Protein AF-A0A9J6FZ70-F1 (afdb_monomer)

Solvent-accessible surface area (backbone atoms only — not comparable to full-atom values): 9092 Å² total; per-residue (Å²): 113,66,70,59,33,51,56,49,35,75,72,68,25,62,51,62,42,41,49,52,18,39,52,48,30,25,49,22,32,41,50,34,14,49,45,47,42,46,38,72,74,56,40,67,68,39,48,78,77,46,55,61,51,46,55,53,26,51,52,50,25,54,54,32,30,62,56,11,67,63,56,48,60,61,52,48,56,63,71,75,42,58,81,92,52,31,70,62,54,52,47,53,54,49,51,50,53,54,46,50,53,48,50,51,66,66,46,46,64,59,42,32,70,72,66,31,60,24,54,45,32,39,52,53,18,49,53,42,49,50,51,42,52,48,43,69,74,70,52,74,75,71,65,93,60,57,73,69,59,56,43,43,77,73,66,54,78,84,74,78,80,80,76,78,82,131

Secondary structure (DSSP, 8-state):
-HHHHHHHHHHH-HHHHHHHHHHHHHHHHHHHHHHHHHHHHHTHHHHHHHTHHHHHHHHHHHHHHHTTTTTHHHHHHHHHS-TTTHHHHHHHHHHHHHHHHHHHHHHHHHHHHHH-HHHHHHHHHHHHHHHHHHHHHH----TT--HHHHHHHTT-------PPP-

pLDDT: mean 77.8, std 14.72, range [42.84, 93.38]

Organism: Haemaphysalis longicornis (NCBI:txid44386)

Foldseek 3Di:
DVVVLVVCCLVPAQLVLQLQLLVQLLVLLLQLLVLQVCCVVVPPVCCVPPVCRNVVSVVSNVVSCSSHVVCSVVVCLVQLDDPVCSVVVVVVVVCVVVVVVVVCVVCVVVCCVPPNPSVSSNVVSVVSVVVSVCSVPPPDGPPPDDPVVSVVVVPDDDDPDDPDDD

Radius of gyration: 20.71 Å; Cα contacts (8 Å, |Δi|>4): 119; chains: 1; bounding box: 58×32×64 Å

Mean predicted aligned error: 10.38 Å

Structure (mmCIF, N/CA/C/O backbone):
data_AF-A0A9J6FZ70-F1
#
_entry.id   AF-A0A9J6FZ70-F1
#
loop_
_atom_site.group_PDB
_atom_site.id
_atom_site.type_symbol
_atom_site.label_atom_id
_atom_site.label_alt_id
_atom_site.label_comp_id
_atom_site.label_asym_id
_atom_site.label_entity_id
_atom_site.label_seq_id
_atom_site.pdbx_PDB_ins_code
_atom_site.Cartn_x
_atom_site.Cartn_y
_atom_site.Cartn_z
_atom_site.occupancy
_atom_site.B_iso_or_equiv
_atom_site.auth_seq_id
_atom_site.auth_comp_id
_atom_site.auth_asym_id
_atom_site.auth_atom_id
_atom_site.pdbx_PDB_model_num
ATOM 1 N N . MET A 1 1 ? 10.108 6.467 16.104 1.00 56.41 1 MET A N 1
ATOM 2 C CA . MET A 1 1 ? 9.090 6.704 15.054 1.00 56.41 1 MET A CA 1
ATOM 3 C C . MET A 1 1 ? 7.666 6.618 15.601 1.00 56.41 1 MET A C 1
ATOM 5 O O . MET A 1 1 ? 6.956 7.596 15.446 1.00 56.41 1 MET A O 1
ATOM 9 N N . VAL A 1 2 ? 7.280 5.558 16.330 1.00 56.06 2 VAL A N 1
ATOM 10 C CA . VAL A 1 2 ? 5.906 5.369 16.867 1.00 56.06 2 VAL A CA 1
ATOM 11 C C . VAL A 1 2 ? 5.389 6.531 17.738 1.00 56.06 2 VAL A C 1
ATOM 13 O O . VAL A 1 2 ? 4.226 6.901 17.625 1.00 56.06 2 VAL A O 1
ATOM 16 N N . GLY A 1 3 ? 6.241 7.160 18.558 1.00 57.22 3 GLY A N 1
ATOM 17 C CA . GLY A 1 3 ? 5.834 8.309 19.385 1.00 57.22 3 GLY A CA 1
ATOM 18 C C . GLY A 1 3 ? 5.448 9.557 18.579 1.00 57.22 3 GLY A C 1
ATOM 19 O O . GLY A 1 3 ? 4.517 10.261 18.953 1.00 57.22 3 GLY A O 1
ATOM 20 N N . LEU A 1 4 ? 6.100 9.795 17.434 1.00 62.03 4 LEU A N 1
ATOM 21 C CA . LEU A 1 4 ? 5.731 10.889 16.530 1.00 62.03 4 LEU A CA 1
ATOM 22 C C . LEU A 1 4 ? 4.371 10.595 15.887 1.00 62.03 4 LEU A C 1
ATOM 24 O O . LEU A 1 4 ? 3.509 11.465 15.812 1.00 62.03 4 LEU A O 1
ATOM 28 N N . THR A 1 5 ? 4.168 9.336 15.491 1.00 58.62 5 THR A N 1
ATOM 29 C CA . THR A 1 5 ? 2.918 8.841 14.923 1.00 58.62 5 THR A CA 1
ATOM 30 C C . THR A 1 5 ? 1.744 9.006 15.877 1.00 58.62 5 THR A C 1
ATOM 32 O O . THR A 1 5 ? 0.687 9.457 15.455 1.00 58.62 5 THR A O 1
ATOM 35 N N . ALA A 1 6 ? 1.935 8.695 17.161 1.00 57.03 6 ALA A N 1
ATOM 36 C CA . ALA A 1 6 ? 0.916 8.877 18.190 1.00 57.03 6 ALA A CA 1
ATOM 37 C C . ALA A 1 6 ? 0.526 10.357 18.344 1.00 57.03 6 ALA A C 1
ATOM 39 O O . ALA A 1 6 ? -0.650 10.690 18.260 1.00 57.03 6 ALA A O 1
ATOM 40 N N . VAL A 1 7 ? 1.510 11.261 18.434 1.00 63.94 7 VAL A N 1
ATOM 41 C CA . VAL A 1 7 ? 1.261 12.710 18.559 1.00 63.94 7 VAL A CA 1
ATOM 42 C C . VAL A 1 7 ? 0.549 13.282 17.325 1.00 63.94 7 VAL A C 1
ATOM 44 O O . VAL A 1 7 ? -0.376 14.085 17.456 1.00 63.94 7 VAL A O 1
ATOM 47 N N . LEU A 1 8 ? 0.949 12.866 16.119 1.00 61.41 8 LEU A N 1
ATOM 48 C CA . LEU A 1 8 ? 0.282 13.254 14.871 1.00 61.41 8 LEU A CA 1
ATOM 49 C C . LEU A 1 8 ? -1.133 12.667 14.773 1.00 61.41 8 LEU A C 1
ATOM 51 O O . LEU A 1 8 ? -2.042 13.369 14.335 1.00 61.41 8 LEU A O 1
ATOM 55 N N . CYS A 1 9 ? -1.340 11.426 15.216 1.00 58.75 9 CYS A N 1
ATOM 56 C CA . CYS A 1 9 ? -2.652 10.776 15.255 1.00 58.75 9 CYS A CA 1
ATOM 57 C C . CYS A 1 9 ? -3.610 11.508 16.206 1.00 58.75 9 CYS A C 1
ATOM 59 O O . CYS A 1 9 ? -4.740 11.821 15.820 1.00 58.75 9 CYS A O 1
ATOM 61 N N . ASP A 1 10 ? -3.135 11.892 17.392 1.00 60.28 10 ASP A N 1
ATOM 62 C CA . ASP A 1 10 ? -3.915 12.653 18.371 1.00 60.28 10 ASP A CA 1
ATOM 63 C C . ASP A 1 10 ? -4.274 14.054 17.839 1.00 60.28 10 ASP A C 1
ATOM 65 O O . ASP A 1 10 ? -5.397 14.542 18.009 1.00 60.28 10 ASP A O 1
ATOM 69 N N . ARG A 1 11 ? -3.361 14.697 17.097 1.00 65.00 11 ARG A N 1
ATOM 70 C CA . ARG A 1 11 ? -3.558 16.045 16.531 1.00 65.00 11 ARG A CA 1
ATOM 71 C C . ARG A 1 11 ? -4.435 16.067 15.276 1.00 65.00 11 ARG A C 1
ATOM 73 O O . ARG A 1 11 ? -5.325 16.909 15.202 1.00 65.00 11 ARG A O 1
ATOM 80 N N . LEU A 1 12 ? -4.266 15.137 14.334 1.00 63.00 12 LEU A N 1
ATOM 81 C CA . LEU A 1 12 ? -4.945 15.147 13.024 1.00 63.00 12 LEU A CA 1
ATOM 82 C C . LEU A 1 12 ? -6.179 14.243 12.952 1.00 63.00 12 LEU A C 1
ATOM 84 O O . LEU A 1 12 ? -7.105 14.552 12.216 1.00 63.00 12 LEU A O 1
ATOM 88 N N . GLY A 1 13 ? -6.255 13.188 13.765 1.00 66.62 13 GLY A N 1
ATOM 89 C CA . GLY A 1 13 ? -7.296 12.166 13.648 1.00 66.62 13 GLY A CA 1
ATOM 90 C C . GLY A 1 13 ? -6.856 10.949 12.844 1.00 66.62 13 GLY A C 1
ATOM 91 O O . GLY A 1 13 ? -5.918 10.992 12.052 1.00 66.62 13 GLY A O 1
ATOM 92 N N . ARG A 1 14 ? -7.556 9.835 13.068 1.00 72.56 14 ARG A N 1
ATOM 93 C CA . ARG A 1 14 ? -7.152 8.502 12.599 1.00 72.56 14 ARG A CA 1
ATOM 94 C C . ARG A 1 14 ? -7.407 8.308 11.099 1.00 72.56 14 ARG A C 1
ATOM 96 O O . ARG A 1 14 ? -6.526 7.835 10.389 1.00 72.56 14 ARG A O 1
ATOM 103 N N . LYS A 1 15 ? -8.567 8.744 10.590 1.00 73.81 15 LYS A N 1
ATOM 104 C CA . LYS A 1 15 ? -8.932 8.662 9.162 1.00 73.81 15 LYS A CA 1
ATOM 105 C C . LYS A 1 15 ? -8.021 9.501 8.244 1.00 73.81 15 LYS A C 1
ATOM 107 O O . LYS A 1 15 ? -7.444 8.918 7.328 1.00 73.81 15 LYS A O 1
ATOM 112 N N . PRO A 1 16 ? -7.819 10.817 8.459 1.00 76.19 16 PRO A N 1
ATOM 113 C CA . PRO A 1 16 ? -6.973 11.626 7.577 1.00 76.19 16 PRO A CA 1
ATOM 114 C C . PRO A 1 16 ? -5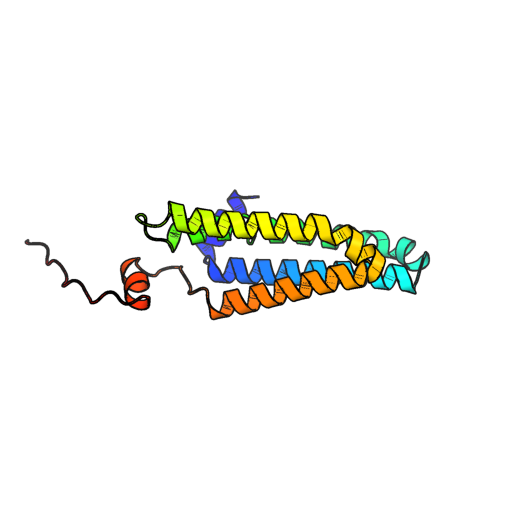.509 11.173 7.584 1.00 76.19 16 PRO A C 1
ATOM 116 O O . PRO A 1 16 ? -4.854 11.220 6.546 1.00 76.19 16 PRO A O 1
ATOM 119 N N . LEU A 1 17 ? -5.006 10.656 8.711 1.00 79.31 17 LEU A N 1
ATOM 120 C CA . LEU A 1 17 ? -3.654 10.101 8.784 1.00 79.31 17 LEU A CA 1
ATOM 121 C C . LEU A 1 17 ? -3.524 8.785 7.991 1.00 79.31 17 LEU A C 1
ATOM 123 O O . LEU A 1 17 ? -2.528 8.580 7.289 1.00 79.31 17 LEU A O 1
ATOM 127 N N . LEU A 1 18 ? -4.541 7.914 8.036 1.00 80.88 18 LEU A N 1
ATOM 128 C CA . LEU A 1 18 ? -4.567 6.690 7.227 1.00 80.88 18 LEU A CA 1
ATOM 129 C C . LEU A 1 18 ? -4.645 7.005 5.729 1.00 80.88 18 LEU A C 1
ATOM 131 O O . LEU A 1 18 ? -3.959 6.383 4.925 1.00 80.88 18 LEU A O 1
ATOM 135 N N . LEU A 1 19 ? -5.423 8.018 5.356 1.00 83.50 19 LEU A N 1
ATOM 136 C CA . LEU A 1 19 ? -5.547 8.476 3.974 1.00 83.50 19 LEU A CA 1
ATOM 137 C C . LEU A 1 19 ? -4.254 9.108 3.459 1.00 83.50 19 LEU A C 1
ATOM 139 O O . LEU A 1 19 ? -3.781 8.743 2.386 1.00 83.50 19 LEU A O 1
ATOM 143 N N . PHE A 1 20 ? -3.642 10.002 4.236 1.00 86.44 20 PHE A N 1
ATOM 144 C CA . PHE A 1 20 ? -2.380 10.637 3.864 1.00 86.44 20 PHE A CA 1
ATOM 145 C C . PHE A 1 20 ? -1.261 9.607 3.683 1.00 86.44 20 PHE A C 1
ATOM 147 O O . PHE A 1 20 ? -0.525 9.644 2.698 1.00 86.44 20 PHE A O 1
ATOM 154 N N . SER A 1 21 ? -1.162 8.647 4.605 1.00 87.00 21 SER A N 1
ATOM 155 C CA . SER A 1 21 ? -0.158 7.584 4.514 1.00 87.00 21 SER A CA 1
ATOM 156 C C . SER A 1 21 ? -0.410 6.621 3.351 1.00 87.00 21 SER A C 1
ATOM 158 O O . SER A 1 21 ? 0.532 6.235 2.659 1.00 87.00 21 SER A O 1
ATOM 160 N N . SER A 1 22 ? -1.668 6.282 3.074 1.00 87.38 22 SER A N 1
ATOM 161 C CA . SER A 1 22 ? -2.043 5.473 1.907 1.00 87.38 22 SER A CA 1
ATOM 162 C C . SER A 1 22 ? -1.698 6.177 0.593 1.00 87.38 22 SER A C 1
ATOM 164 O O . SER A 1 22 ? -1.121 5.571 -0.304 1.00 87.38 22 SER A O 1
ATOM 166 N N . LEU A 1 23 ? -1.973 7.480 0.491 1.00 90.38 23 LEU A N 1
ATOM 167 C CA . LEU A 1 23 ? -1.623 8.267 -0.689 1.00 90.38 23 LEU A CA 1
ATOM 168 C C . LEU A 1 23 ? -0.101 8.365 -0.869 1.00 90.38 23 LEU A C 1
ATOM 170 O O . LEU A 1 23 ? 0.404 8.170 -1.972 1.00 90.38 23 LEU A O 1
ATOM 174 N N . GLY A 1 24 ? 0.639 8.629 0.212 1.00 89.56 24 GLY A N 1
ATOM 175 C CA . GLY A 1 24 ? 2.095 8.735 0.155 1.00 89.56 24 GLY A CA 1
ATOM 176 C C . GLY A 1 24 ? 2.773 7.407 -0.195 1.00 89.56 24 GLY A C 1
ATOM 177 O O . GLY A 1 24 ? 3.666 7.385 -1.035 1.00 89.56 24 GLY A O 1
ATOM 178 N N . THR A 1 25 ? 2.308 6.285 0.362 1.00 90.00 25 THR A N 1
ATOM 179 C CA . THR A 1 25 ? 2.819 4.950 -0.005 1.00 90.00 25 THR A CA 1
ATOM 180 C C . THR A 1 25 ? 2.475 4.579 -1.448 1.00 90.00 25 THR A C 1
ATOM 182 O O . THR A 1 25 ? 3.347 4.086 -2.165 1.00 90.00 25 THR A O 1
ATOM 185 N N . CYS A 1 26 ? 1.259 4.888 -1.909 1.00 92.81 26 CYS A N 1
ATOM 186 C CA . CYS A 1 26 ? 0.849 4.723 -3.304 1.00 92.81 26 CYS A CA 1
ATOM 187 C C . CYS A 1 26 ? 1.757 5.512 -4.261 1.00 92.81 26 CYS A C 1
ATOM 189 O O . CYS A 1 26 ? 2.230 4.959 -5.257 1.00 92.81 26 CYS A O 1
ATOM 191 N N . ALA A 1 27 ? 2.041 6.779 -3.939 1.00 93.19 27 ALA A N 1
ATOM 192 C CA . ALA A 1 27 ? 2.923 7.637 -4.724 1.00 93.19 27 ALA A CA 1
ATOM 193 C C . ALA A 1 27 ? 4.365 7.105 -4.753 1.00 93.19 27 ALA A C 1
ATOM 195 O O . ALA A 1 27 ? 4.948 6.993 -5.830 1.00 93.19 27 ALA A O 1
ATOM 196 N N . SER A 1 28 ? 4.924 6.704 -3.605 1.00 92.31 28 SER A N 1
ATOM 197 C CA . SER A 1 28 ? 6.273 6.123 -3.532 1.00 92.31 28 SER A CA 1
ATOM 198 C C . SER A 1 28 ? 6.408 4.851 -4.375 1.00 92.31 28 SER A C 1
ATOM 200 O O . SER A 1 28 ? 7.404 4.688 -5.079 1.00 92.31 28 SER A O 1
ATOM 202 N N . LEU A 1 29 ? 5.397 3.977 -4.367 1.00 91.06 29 LEU A N 1
ATOM 203 C CA . LEU A 1 29 ? 5.349 2.783 -5.221 1.00 91.06 29 LEU A CA 1
ATOM 204 C C . LEU A 1 29 ? 5.246 3.126 -6.712 1.00 91.06 29 LEU A C 1
ATOM 206 O O . LEU A 1 29 ? 5.917 2.500 -7.532 1.00 91.06 29 LEU A O 1
ATOM 210 N N . GLY A 1 30 ? 4.467 4.151 -7.064 1.00 92.25 30 GLY A N 1
ATOM 211 C CA . GLY A 1 30 ? 4.399 4.673 -8.430 1.00 92.25 30 GLY A CA 1
ATOM 212 C C . GLY A 1 30 ? 5.757 5.180 -8.927 1.00 92.25 30 GLY A C 1
ATOM 213 O O . GLY A 1 30 ? 6.180 4.836 -10.034 1.00 92.25 30 GLY A O 1
ATOM 214 N N . VAL A 1 31 ? 6.479 5.926 -8.080 1.00 91.81 31 VAL A N 1
ATOM 215 C CA . VAL A 1 31 ? 7.837 6.427 -8.361 1.00 91.81 31 VAL A CA 1
ATOM 216 C C . VAL A 1 31 ? 8.849 5.284 -8.470 1.00 91.81 31 VAL A C 1
ATOM 218 O O . VAL A 1 31 ? 9.698 5.310 -9.360 1.00 91.81 31 VAL A O 1
ATOM 221 N N . LEU A 1 32 ? 8.755 4.257 -7.620 1.00 90.19 32 LEU A N 1
ATOM 222 C CA . LEU A 1 32 ? 9.566 3.037 -7.725 1.00 90.19 32 LEU A CA 1
ATOM 223 C C . LEU A 1 32 ? 9.338 2.334 -9.067 1.00 90.19 32 LEU A C 1
ATOM 225 O O . LEU A 1 32 ? 10.302 2.070 -9.785 1.00 90.19 32 LEU A O 1
ATOM 229 N N . GLY A 1 33 ? 8.078 2.094 -9.443 1.00 90.06 33 GLY A N 1
ATOM 230 C CA . GLY A 1 33 ? 7.729 1.492 -10.732 1.00 90.06 33 GLY A CA 1
ATOM 231 C C . GLY A 1 33 ? 8.253 2.306 -11.917 1.00 90.06 33 GLY A C 1
ATOM 232 O O . GLY A 1 33 ? 8.861 1.744 -12.828 1.00 90.06 33 GLY A O 1
ATOM 233 N N . LEU A 1 34 ? 8.128 3.637 -11.860 1.00 89.75 34 LEU A N 1
ATOM 234 C CA . LEU A 1 34 ? 8.673 4.539 -12.876 1.00 89.75 34 LEU A CA 1
ATOM 235 C C . LEU A 1 34 ? 10.205 4.477 -12.939 1.00 89.75 34 LEU A C 1
ATOM 237 O O . LEU A 1 34 ? 10.770 4.414 -14.025 1.00 89.75 34 LEU A O 1
ATOM 241 N N . SER A 1 35 ? 10.881 4.430 -11.791 1.00 87.44 35 SER A N 1
ATOM 242 C CA . SER A 1 35 ? 12.344 4.321 -11.717 1.00 87.44 35 SER A CA 1
ATOM 243 C C . SER A 1 35 ? 12.843 3.024 -12.359 1.00 87.44 35 SER A C 1
ATOM 245 O O . SER A 1 35 ? 13.816 3.035 -13.110 1.00 87.44 35 SER A O 1
ATOM 247 N N . PHE A 1 36 ? 12.156 1.903 -12.119 1.00 86.56 36 PHE A N 1
ATOM 248 C CA . PHE A 1 36 ? 12.477 0.629 -12.766 1.00 86.56 36 PHE A CA 1
ATOM 249 C C . PHE A 1 36 ? 12.151 0.629 -14.263 1.00 86.56 36 PHE A C 1
ATOM 251 O O . PHE A 1 36 ? 12.901 0.039 -15.039 1.00 86.56 36 PHE A O 1
ATOM 258 N N . HIS A 1 37 ? 11.088 1.317 -14.685 1.00 88.25 37 HIS A N 1
ATOM 259 C CA . HIS A 1 37 ? 10.756 1.470 -16.100 1.00 88.25 37 HIS A CA 1
ATOM 260 C C . HIS A 1 37 ? 11.816 2.290 -16.848 1.00 88.25 37 HIS A C 1
ATOM 262 O O . HIS A 1 37 ? 12.300 1.863 -17.893 1.00 88.25 37 HIS A O 1
ATOM 268 N N . LEU A 1 38 ? 12.236 3.426 -16.280 1.00 85.06 38 LEU A N 1
ATOM 269 C CA . LEU A 1 38 ? 13.293 4.276 -16.836 1.00 85.06 38 LEU A CA 1
ATOM 270 C C . LEU A 1 38 ? 14.643 3.558 -16.873 1.00 85.06 38 LEU A C 1
ATOM 272 O O . LEU A 1 38 ? 15.378 3.676 -17.849 1.00 85.06 38 LEU A O 1
ATOM 276 N N . LYS A 1 39 ? 14.952 2.747 -15.855 1.00 83.88 39 LYS A N 1
ATOM 277 C CA . LYS A 1 39 ? 16.135 1.879 -15.873 1.00 83.88 39 LYS A CA 1
ATOM 278 C C . LYS A 1 39 ? 16.091 0.874 -17.030 1.00 83.88 39 LYS A C 1
ATOM 280 O O . LYS A 1 39 ? 17.125 0.613 -17.638 1.00 83.88 39 LYS A O 1
ATOM 285 N N . ALA A 1 40 ? 14.918 0.322 -17.341 1.00 80.81 40 ALA A N 1
ATOM 286 C CA . ALA A 1 40 ? 14.753 -0.634 -18.434 1.00 80.81 40 ALA A CA 1
ATOM 287 C C . ALA A 1 40 ? 14.862 0.014 -19.828 1.00 80.81 40 ALA A C 1
ATOM 289 O O . ALA A 1 40 ? 15.340 -0.638 -20.751 1.00 80.81 40 ALA A O 1
ATOM 290 N N . THR A 1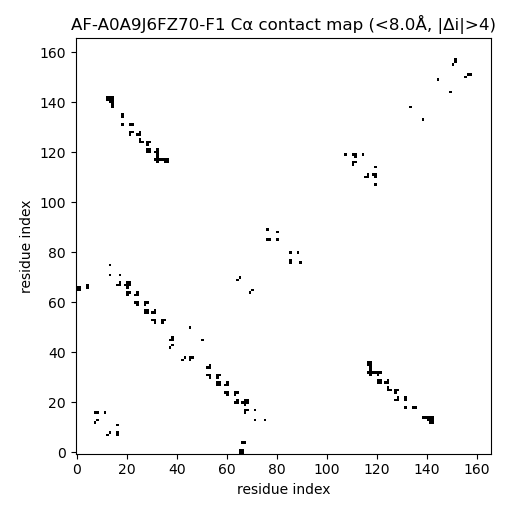 41 ? 14.451 1.277 -19.989 1.00 81.06 41 THR A N 1
ATOM 291 C CA . THR A 1 41 ? 14.460 1.977 -21.288 1.00 81.06 41 THR A CA 1
ATOM 292 C C . THR A 1 41 ? 15.742 2.764 -21.561 1.00 81.06 41 THR A C 1
ATOM 294 O O . THR A 1 41 ? 16.223 2.756 -22.689 1.00 81.06 41 THR A O 1
ATOM 297 N N . ALA A 1 42 ? 16.317 3.425 -20.552 1.00 76.56 42 ALA A N 1
ATOM 298 C CA . ALA A 1 42 ? 17.522 4.248 -20.694 1.00 76.56 42 ALA A CA 1
ATOM 299 C C . ALA A 1 42 ? 18.827 3.511 -20.328 1.00 76.56 42 ALA A C 1
ATOM 301 O O . ALA A 1 42 ? 19.913 3.976 -20.667 1.00 76.56 42 ALA A O 1
ATOM 302 N N . GLY A 1 43 ? 18.758 2.352 -19.666 1.00 70.81 43 GLY A N 1
ATOM 303 C CA . GLY A 1 43 ? 19.933 1.527 -19.372 1.00 70.81 43 GLY A CA 1
ATOM 304 C C . GLY A 1 43 ? 20.932 2.176 -18.398 1.00 70.81 43 GLY A C 1
ATOM 305 O O . GLY A 1 43 ? 20.555 2.685 -17.338 1.00 70.81 43 GLY A O 1
ATOM 306 N N . ALA A 1 44 ? 22.230 2.107 -18.717 1.00 64.62 44 ALA A N 1
ATOM 307 C CA . ALA A 1 44 ? 23.320 2.505 -17.814 1.00 64.62 44 ALA A CA 1
ATOM 308 C C . ALA A 1 44 ? 23.335 4.011 -17.477 1.00 64.62 44 ALA A C 1
ATOM 310 O O . ALA A 1 44 ? 23.592 4.374 -16.332 1.00 64.62 44 ALA A O 1
ATOM 311 N N . THR A 1 45 ? 22.950 4.882 -18.415 1.00 64.44 45 THR A N 1
ATOM 312 C CA . THR A 1 45 ? 22.937 6.347 -18.221 1.00 64.44 45 THR A CA 1
ATOM 313 C C . THR A 1 45 ? 21.960 6.804 -17.136 1.00 64.44 45 THR A C 1
ATOM 315 O O . THR A 1 45 ? 22.233 7.767 -16.420 1.00 64.44 45 THR A O 1
ATOM 318 N N . PHE A 1 46 ? 20.844 6.091 -16.947 1.00 70.25 46 PHE A N 1
ATOM 319 C CA . PHE A 1 46 ? 19.922 6.351 -15.837 1.00 70.25 46 PHE A CA 1
ATOM 320 C C . PHE A 1 46 ? 20.505 5.917 -14.490 1.00 70.25 46 PHE A C 1
ATOM 322 O O . PHE A 1 46 ? 20.292 6.581 -13.479 1.00 70.25 46 PHE A O 1
ATOM 329 N N . THR A 1 47 ? 21.257 4.816 -14.465 1.00 68.06 47 THR A N 1
ATOM 330 C CA . THR A 1 47 ? 21.828 4.285 -13.219 1.00 68.06 47 THR A CA 1
ATOM 331 C C . THR A 1 47 ? 22.918 5.214 -12.676 1.00 68.06 47 THR A C 1
ATOM 333 O O . THR A 1 47 ? 22.941 5.463 -11.472 1.00 68.06 47 THR A O 1
ATOM 336 N N . ASP A 1 48 ? 23.729 5.806 -13.557 1.00 66.31 48 ASP A N 1
ATOM 337 C CA . ASP A 1 48 ? 24.812 6.720 -13.171 1.00 66.31 48 ASP A CA 1
ATOM 338 C C . ASP A 1 48 ? 24.308 8.076 -12.646 1.00 66.31 48 ASP A C 1
ATOM 340 O O . ASP A 1 48 ? 24.906 8.644 -11.736 1.00 66.31 48 ASP A O 1
ATOM 344 N N . SER A 1 49 ? 23.188 8.595 -13.169 1.00 71.62 49 SER A N 1
ATOM 345 C CA . SER A 1 49 ? 22.636 9.898 -12.741 1.00 71.62 49 SER A CA 1
ATOM 346 C C . SER A 1 49 ? 21.515 9.802 -11.693 1.00 71.62 49 SER A C 1
ATOM 348 O O . SER A 1 49 ? 21.370 10.690 -10.853 1.00 71.62 49 SER A O 1
ATOM 350 N N . PHE A 1 50 ? 20.711 8.733 -11.714 1.00 77.44 50 PHE A N 1
ATOM 351 C CA . PHE A 1 50 ? 19.472 8.610 -10.929 1.00 77.44 50 PHE A CA 1
ATOM 352 C C . PHE A 1 50 ? 19.378 7.318 -10.106 1.00 77.44 50 PHE A C 1
ATOM 354 O O . PHE A 1 50 ? 18.309 6.996 -9.586 1.00 77.44 50 PHE A O 1
ATOM 361 N N . GLY A 1 51 ? 20.484 6.596 -9.899 1.00 78.00 51 GLY A N 1
ATOM 362 C CA . GLY A 1 51 ? 20.514 5.392 -9.056 1.00 78.00 51 GLY A CA 1
ATOM 363 C C . GLY A 1 51 ? 20.039 5.607 -7.607 1.00 78.00 51 GLY A C 1
ATOM 364 O O . GLY A 1 51 ? 19.574 4.666 -6.966 1.00 78.00 51 GLY A O 1
ATOM 365 N N . TRP A 1 52 ? 20.079 6.846 -7.102 1.00 85.56 52 TRP A N 1
ATOM 366 C CA . TRP A 1 52 ? 19.575 7.221 -5.775 1.00 85.56 52 TRP A CA 1
ATOM 367 C C . TRP A 1 52 ? 18.040 7.296 -5.694 1.00 85.56 52 TRP A C 1
ATOM 369 O O . TRP A 1 52 ? 17.478 7.153 -4.608 1.00 85.56 52 TRP A O 1
ATOM 379 N N . LEU A 1 53 ? 17.351 7.496 -6.821 1.00 87.31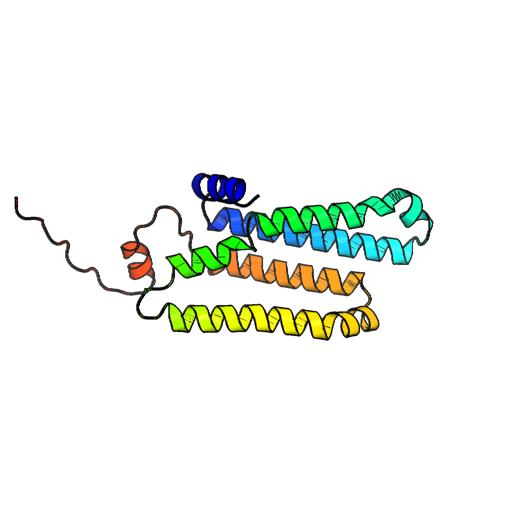 53 LEU A N 1
ATOM 380 C CA . LEU A 1 53 ? 15.904 7.709 -6.882 1.00 87.31 53 LEU A CA 1
ATOM 381 C C . LEU A 1 53 ? 15.083 6.514 -6.354 1.00 87.31 53 LEU A C 1
ATOM 383 O O . LEU A 1 53 ? 14.244 6.730 -5.475 1.00 87.31 53 LEU A O 1
ATOM 387 N N . PRO A 1 54 ? 15.314 5.256 -6.795 1.00 87.31 54 PRO A N 1
ATOM 388 C CA . PRO A 1 54 ? 14.587 4.107 -6.252 1.00 87.31 54 PRO A CA 1
ATOM 389 C C . PRO A 1 54 ? 14.869 3.888 -4.760 1.00 87.31 54 PRO A C 1
ATOM 391 O O . PRO A 1 54 ? 13.970 3.489 -4.022 1.00 87.31 54 PRO A O 1
ATOM 394 N N . LEU A 1 55 ? 16.083 4.197 -4.290 1.00 87.94 55 LEU A N 1
ATOM 395 C CA . LEU A 1 55 ? 16.424 4.106 -2.870 1.00 87.94 55 LEU A CA 1
ATOM 396 C C . LEU A 1 55 ? 15.667 5.157 -2.047 1.00 87.94 55 LEU A C 1
ATOM 398 O O . LEU A 1 55 ? 15.069 4.826 -1.027 1.00 87.94 55 LEU A O 1
ATOM 402 N N . ALA A 1 56 ? 15.634 6.407 -2.510 1.00 89.94 56 ALA A N 1
ATOM 403 C CA . ALA A 1 56 ? 14.887 7.478 -1.857 1.00 89.94 56 ALA A CA 1
ATOM 404 C C . ALA A 1 56 ? 13.377 7.183 -1.818 1.00 89.94 56 ALA A C 1
ATOM 406 O O . ALA A 1 56 ? 12.731 7.411 -0.794 1.00 89.94 56 ALA A O 1
ATOM 407 N N . ALA A 1 57 ? 12.823 6.625 -2.898 1.00 89.94 57 ALA A N 1
ATOM 408 C CA . ALA A 1 57 ? 11.424 6.209 -2.967 1.00 89.94 57 ALA A CA 1
ATOM 409 C C . ALA A 1 57 ? 11.104 5.036 -2.021 1.00 89.94 57 ALA A C 1
ATOM 411 O O . ALA A 1 57 ? 10.051 5.024 -1.386 1.00 89.94 57 ALA A O 1
ATOM 412 N N . LEU A 1 58 ? 12.021 4.078 -1.859 1.00 90.06 58 LEU A N 1
ATOM 413 C CA . LEU A 1 58 ? 11.868 2.999 -0.882 1.00 90.06 58 LEU A CA 1
ATOM 414 C C . LEU A 1 58 ? 11.936 3.522 0.561 1.00 90.06 58 LEU A C 1
ATOM 416 O O . LEU A 1 58 ? 11.116 3.148 1.398 1.00 90.06 58 LEU A O 1
ATOM 420 N N . CYS A 1 59 ? 12.874 4.423 0.856 1.00 90.88 59 CYS A N 1
ATOM 421 C CA . CYS A 1 59 ? 12.974 5.057 2.169 1.00 90.88 59 CYS A CA 1
ATOM 422 C C . CYS A 1 59 ? 11.708 5.856 2.508 1.00 90.88 59 CYS A C 1
ATOM 424 O O . CYS A 1 59 ? 11.182 5.733 3.615 1.00 90.88 59 CYS A O 1
ATOM 426 N N . SER A 1 60 ? 11.185 6.639 1.557 1.00 89.38 60 SER A N 1
ATOM 427 C CA . SER A 1 60 ? 9.942 7.388 1.760 1.00 89.38 60 SER A CA 1
ATOM 428 C C . SER A 1 60 ? 8.747 6.456 1.960 1.00 89.38 60 SER A C 1
ATOM 430 O O . SER A 1 60 ? 7.956 6.692 2.871 1.00 89.38 60 SER A O 1
ATOM 432 N N . TYR A 1 61 ? 8.669 5.352 1.207 1.00 89.69 61 TYR A N 1
ATOM 433 C CA . TYR A 1 61 ? 7.662 4.312 1.416 1.00 89.69 61 TYR A CA 1
ATOM 434 C C . TYR A 1 61 ? 7.694 3.782 2.857 1.00 89.69 61 TYR A C 1
ATOM 436 O O . TYR A 1 61 ? 6.664 3.789 3.528 1.00 89.69 61 TYR A O 1
ATOM 444 N N . ILE A 1 62 ? 8.868 3.393 3.370 1.00 89.38 62 ILE A N 1
ATOM 445 C CA . ILE A 1 62 ? 9.010 2.840 4.729 1.00 89.38 62 ILE A CA 1
ATOM 446 C C . ILE A 1 62 ? 8.586 3.858 5.794 1.00 89.38 62 ILE A C 1
ATOM 448 O O . ILE A 1 62 ? 7.871 3.502 6.734 1.00 89.38 62 ILE A O 1
ATOM 452 N N . ILE A 1 63 ? 9.003 5.120 5.655 1.00 87.69 63 ILE A N 1
ATOM 453 C CA . ILE A 1 63 ? 8.674 6.187 6.611 1.00 87.69 63 ILE A CA 1
ATOM 454 C C . ILE A 1 63 ? 7.162 6.421 6.641 1.00 87.69 63 ILE A C 1
ATOM 456 O O . ILE A 1 63 ? 6.552 6.365 7.708 1.00 87.69 63 ILE A O 1
ATOM 460 N N . VAL A 1 64 ? 6.545 6.629 5.476 1.00 87.06 64 VAL A N 1
ATOM 461 C CA . VAL A 1 64 ? 5.111 6.926 5.372 1.00 87.06 64 VAL A CA 1
ATOM 462 C C . VAL A 1 64 ? 4.263 5.728 5.812 1.00 87.06 64 VAL A C 1
ATOM 464 O O . VAL A 1 64 ? 3.286 5.903 6.542 1.00 87.06 64 VAL A O 1
ATOM 467 N N . TYR A 1 65 ? 4.659 4.507 5.444 1.00 85.19 65 TYR A N 1
ATOM 468 C CA . TYR A 1 65 ? 3.990 3.278 5.872 1.00 85.19 65 TYR A CA 1
ATOM 469 C C . TYR A 1 65 ? 4.024 3.121 7.399 1.00 85.19 65 TYR A C 1
ATOM 471 O O . TYR A 1 65 ? 2.995 2.876 8.035 1.00 85.19 65 TYR A O 1
ATOM 479 N N . SER A 1 66 ? 5.191 3.349 8.009 1.00 83.69 66 SER A N 1
ATOM 480 C CA . SER A 1 66 ? 5.382 3.266 9.465 1.00 83.69 66 SER A CA 1
ATOM 481 C C . SER A 1 66 ? 4.592 4.329 10.238 1.00 83.69 66 SER A C 1
ATOM 483 O O . SER A 1 66 ? 4.283 4.142 11.416 1.00 83.69 66 SER A O 1
ATOM 485 N N . MET A 1 67 ? 4.258 5.448 9.591 1.00 79.44 67 MET A N 1
ATOM 486 C CA . MET A 1 67 ? 3.462 6.530 10.172 1.00 79.44 67 MET A CA 1
ATOM 487 C C . MET A 1 67 ? 1.945 6.308 10.094 1.00 79.44 67 MET A C 1
ATOM 489 O O . MET A 1 67 ? 1.195 7.074 10.689 1.00 79.44 67 MET A O 1
ATOM 493 N N . GLY A 1 68 ? 1.446 5.311 9.370 1.00 77.19 68 GLY A N 1
ATOM 494 C CA . GLY A 1 68 ? 0.002 5.193 9.171 1.00 77.19 68 GLY A CA 1
ATOM 495 C C . GLY A 1 68 ? -0.457 3.763 9.020 1.00 77.19 68 GLY A C 1
ATOM 496 O O . GLY A 1 68 ? -0.938 3.165 9.980 1.00 77.19 68 GLY A O 1
ATOM 497 N N . LEU A 1 69 ? -0.278 3.216 7.821 1.00 77.56 69 LEU A N 1
ATOM 498 C CA . LEU A 1 69 ? -0.740 1.876 7.456 1.00 77.56 69 LEU A CA 1
ATOM 499 C C . LEU A 1 69 ? -0.201 0.754 8.355 1.00 77.56 69 LEU A C 1
ATOM 501 O O . LEU A 1 69 ? -0.881 -0.250 8.519 1.00 77.56 69 LEU A O 1
ATOM 505 N N . GLY A 1 70 ? 0.969 0.924 8.976 1.00 78.81 70 GLY A N 1
ATOM 506 C CA . GLY A 1 70 ? 1.497 -0.043 9.940 1.00 78.81 70 GLY A CA 1
ATOM 507 C C . GLY A 1 70 ? 0.643 -0.156 11.216 1.00 78.81 70 GLY A C 1
ATOM 508 O O . GLY A 1 70 ? 0.070 -1.215 11.465 1.00 78.81 70 GLY A O 1
ATOM 509 N N . PRO A 1 71 ? 0.565 0.893 12.058 1.00 77.69 71 PRO A N 1
ATOM 510 C CA . PRO A 1 71 ? -0.114 0.813 13.355 1.00 77.69 71 PRO A CA 1
ATOM 511 C C . PRO A 1 71 ? -1.625 1.102 13.325 1.00 77.69 71 PRO A C 1
ATOM 513 O O . PRO A 1 71 ? -2.353 0.561 14.157 1.00 77.69 71 PRO A O 1
ATOM 516 N N . LEU A 1 72 ? -2.126 1.953 12.420 1.00 78.56 72 LEU A N 1
ATOM 517 C CA . LEU A 1 72 ? -3.515 2.429 12.497 1.00 78.56 72 LEU A CA 1
ATOM 518 C C . LEU A 1 72 ? -4.577 1.345 12.276 1.00 78.56 72 LEU A C 1
ATOM 520 O O . LEU A 1 72 ? -5.581 1.408 12.984 1.00 78.56 72 LEU A O 1
ATOM 524 N N . PRO A 1 73 ? -4.420 0.357 11.371 1.00 81.50 73 PRO A N 1
ATOM 525 C CA . PRO A 1 73 ? -5.409 -0.711 11.236 1.00 81.50 73 PRO A CA 1
ATOM 526 C C . PRO A 1 73 ? -5.632 -1.463 12.552 1.00 81.50 73 PRO A C 1
ATOM 528 O O . PRO A 1 73 ? -6.772 -1.720 12.928 1.00 81.50 73 PRO A O 1
ATOM 531 N N . TRP A 1 74 ? -4.566 -1.724 13.315 1.00 82.00 74 TRP A N 1
ATOM 532 C CA . TRP A 1 74 ? -4.658 -2.367 14.629 1.00 82.00 74 TRP A CA 1
ATOM 533 C C . TRP A 1 74 ? -5.386 -1.501 15.659 1.00 82.00 74 TRP A C 1
ATOM 535 O O . TRP A 1 74 ? -6.180 -2.015 16.448 1.00 82.00 74 TRP A O 1
ATOM 545 N N . VAL A 1 75 ? -5.155 -0.186 15.630 1.00 80.88 75 VAL A N 1
ATOM 546 C CA . VAL A 1 75 ? -5.860 0.775 16.492 1.00 80.88 75 VAL A CA 1
ATOM 547 C C . VAL A 1 75 ? -7.344 0.845 16.123 1.00 80.88 75 VAL A C 1
ATOM 549 O O . VAL A 1 75 ? -8.196 0.733 17.000 1.00 80.88 75 VAL A O 1
ATOM 552 N N . LEU A 1 76 ? -7.670 0.940 14.832 1.00 76.38 76 LEU A N 1
ATOM 553 C CA . LEU A 1 76 ? -9.048 0.999 14.337 1.00 76.38 76 LEU A CA 1
ATOM 554 C C . LEU A 1 76 ? -9.832 -0.283 14.643 1.00 76.38 76 LEU A C 1
ATOM 556 O O . LEU A 1 76 ? -10.981 -0.202 15.068 1.00 76.38 76 LEU A O 1
ATOM 560 N N . LEU A 1 77 ? -9.212 -1.461 14.513 1.00 79.75 77 LEU A N 1
ATOM 561 C CA . LEU A 1 77 ? -9.797 -2.727 14.977 1.00 79.75 77 LEU A CA 1
ATOM 562 C C . LEU A 1 77 ? -10.071 -2.707 16.487 1.00 79.75 77 LEU A C 1
ATOM 564 O O . LEU A 1 77 ? -11.035 -3.304 16.965 1.00 79.75 77 LEU A O 1
ATOM 568 N N . GLY A 1 78 ? -9.218 -2.016 17.245 1.00 78.75 78 GLY A N 1
ATOM 569 C CA . GLY A 1 78 ? -9.362 -1.829 18.680 1.00 78.75 78 GLY A CA 1
ATOM 570 C C . GLY A 1 78 ? -10.562 -0.971 19.081 1.00 78.75 78 GLY A C 1
ATOM 571 O O . GLY A 1 78 ? -11.162 -1.271 20.116 1.00 78.75 78 GLY A O 1
ATOM 572 N N . GLU A 1 79 ? -10.884 0.040 18.270 1.00 77.56 79 GLU A N 1
ATOM 573 C CA . GLU A 1 79 ? -11.889 1.079 18.532 1.00 77.56 79 GLU A CA 1
ATOM 574 C C . GLU A 1 79 ? -13.261 0.797 17.908 1.00 77.56 79 GLU A C 1
ATOM 576 O O . GLU A 1 79 ? -14.278 1.095 18.525 1.00 77.56 79 GLU A O 1
ATOM 581 N N . MET A 1 80 ? -13.310 0.232 16.696 1.00 74.06 80 MET A N 1
ATOM 582 C CA . MET A 1 80 ? -14.569 0.029 15.964 1.00 74.06 80 MET A CA 1
ATOM 583 C C . MET A 1 80 ? -15.297 -1.261 16.355 1.00 74.06 80 MET A C 1
ATOM 585 O O . MET A 1 80 ? -16.494 -1.387 16.104 1.00 74.06 80 MET A O 1
ATOM 589 N N . ILE A 1 81 ? -14.593 -2.244 16.927 1.00 77.69 81 ILE A N 1
ATOM 590 C CA . ILE A 1 81 ? -15.156 -3.578 17.152 1.00 77.69 81 ILE A CA 1
ATOM 591 C C . ILE A 1 81 ? -15.597 -3.747 18.615 1.00 77.69 81 ILE A C 1
ATOM 593 O O . ILE A 1 81 ? -14.762 -3.648 19.522 1.00 77.69 81 ILE A O 1
ATOM 597 N N . PRO A 1 82 ? -16.876 -4.087 18.876 1.00 76.31 82 PRO A N 1
ATOM 598 C CA . PRO A 1 82 ? -17.366 -4.276 20.232 1.00 76.31 82 PRO A CA 1
ATOM 599 C C . PRO A 1 82 ? -16.706 -5.482 20.909 1.00 76.31 82 PRO A C 1
ATOM 601 O O . PRO A 1 82 ? -16.490 -6.532 20.297 1.00 76.31 82 PRO A O 1
ATOM 604 N N . LEU A 1 83 ? -16.442 -5.357 22.215 1.00 80.81 83 LEU A N 1
ATOM 605 C CA . LEU A 1 83 ? -15.666 -6.324 23.009 1.00 80.81 83 LEU A CA 1
ATOM 606 C C . LEU A 1 83 ? -16.152 -7.778 22.877 1.00 80.81 83 LEU A C 1
ATOM 608 O O . LEU A 1 83 ? -15.337 -8.695 22.892 1.00 80.81 83 LEU A O 1
ATOM 612 N N . LYS A 1 84 ? -17.461 -7.990 22.697 1.00 80.75 84 LYS A N 1
ATOM 613 C CA . LYS A 1 84 ? -18.076 -9.326 22.604 1.00 80.75 84 LYS A CA 1
ATOM 614 C C . LYS A 1 84 ? -17.664 -10.121 21.360 1.00 80.75 84 LYS A C 1
ATOM 616 O O . LYS A 1 84 ? -17.616 -11.341 21.425 1.00 80.75 84 LYS A O 1
ATOM 621 N N . VAL A 1 85 ? -17.376 -9.450 20.244 1.00 83.81 85 VAL A N 1
ATOM 622 C CA . VAL A 1 85 ? -17.003 -10.097 18.965 1.00 83.81 85 VAL A CA 1
ATOM 623 C C . VAL A 1 85 ? -15.578 -9.762 18.532 1.00 83.81 85 VAL A C 1
ATOM 625 O O . VAL A 1 85 ? -15.117 -10.251 17.501 1.00 83.81 85 VAL A O 1
ATOM 628 N N . LYS A 1 86 ? -14.867 -8.961 19.337 1.00 84.12 86 LYS A N 1
ATOM 629 C CA . LYS A 1 86 ? -13.523 -8.463 19.047 1.00 84.12 86 LYS A CA 1
ATOM 630 C C . LYS A 1 86 ? -12.574 -9.579 18.649 1.00 84.12 86 LYS A C 1
ATOM 632 O O . LYS A 1 86 ? -12.024 -9.499 17.563 1.00 84.12 86 LYS A O 1
ATOM 637 N N . GLY A 1 87 ? -12.472 -10.643 19.447 1.00 84.94 87 GLY A N 1
ATOM 638 C CA . GLY A 1 87 ? -11.558 -11.755 19.167 1.00 84.94 87 GLY A CA 1
ATOM 639 C C . GLY A 1 87 ? -11.789 -12.418 17.804 1.00 84.94 87 GLY A C 1
ATOM 640 O O . GLY A 1 87 ? -10.839 -12.617 17.048 1.00 84.94 87 GLY A O 1
ATOM 641 N N . PHE A 1 88 ? -13.048 -12.704 17.457 1.00 88.06 88 PHE A N 1
ATOM 642 C CA . PHE A 1 88 ? -13.391 -13.341 16.183 1.00 88.06 88 PHE A CA 1
ATOM 643 C C . PHE A 1 88 ? -13.120 -12.414 14.992 1.00 88.06 88 PHE A C 1
ATOM 645 O O . PHE A 1 88 ? -12.439 -12.801 14.044 1.00 88.06 88 PHE A O 1
ATOM 652 N N . ALA A 1 89 ? -13.584 -11.165 15.066 1.00 85.62 89 ALA A N 1
ATOM 653 C CA . ALA A 1 89 ? -13.404 -10.196 13.991 1.00 85.62 89 ALA A CA 1
ATOM 654 C C . ALA A 1 89 ? -11.923 -9.827 13.785 1.00 85.62 89 ALA A C 1
ATOM 656 O O . ALA A 1 89 ? -11.445 -9.835 12.653 1.00 85.62 89 ALA A O 1
ATOM 657 N N . THR A 1 90 ? -11.157 -9.606 14.862 1.00 87.69 90 THR A N 1
ATOM 658 C CA . THR A 1 90 ? -9.707 -9.379 14.759 1.00 87.69 90 THR A CA 1
ATOM 659 C C . THR A 1 90 ? -8.982 -10.590 14.189 1.00 87.69 90 THR A C 1
ATOM 661 O O . THR A 1 90 ? -8.014 -10.415 13.455 1.00 87.69 90 THR A O 1
ATOM 664 N N . GLY A 1 91 ? -9.447 -11.808 14.484 1.00 89.12 91 GLY A N 1
ATOM 665 C CA . GLY A 1 91 ? -8.891 -13.037 13.923 1.00 89.12 91 GLY A CA 1
ATOM 666 C C . GLY A 1 91 ? -9.052 -13.101 12.405 1.00 89.12 91 GLY A C 1
ATOM 667 O O . GLY A 1 91 ? -8.069 -13.331 11.706 1.00 89.12 91 GLY A O 1
ATOM 668 N N . ILE A 1 92 ? -10.252 -12.812 11.885 1.00 90.44 92 ILE A N 1
ATOM 669 C CA . ILE A 1 92 ? -10.505 -12.764 10.434 1.00 90.44 92 ILE A CA 1
ATOM 670 C C . ILE A 1 92 ? -9.653 -11.680 9.768 1.00 90.44 92 ILE A C 1
ATOM 672 O O . ILE A 1 92 ? -8.985 -11.962 8.777 1.00 90.44 92 ILE A O 1
ATOM 676 N N . CYS A 1 93 ? -9.626 -10.462 10.319 1.00 88.50 93 CYS A N 1
ATOM 677 C CA . CYS A 1 93 ? -8.822 -9.372 9.759 1.00 88.50 93 CYS A CA 1
ATOM 678 C C . CYS A 1 93 ? -7.329 -9.717 9.734 1.00 88.50 93 CYS A C 1
ATOM 680 O O . CYS A 1 93 ? -6.645 -9.455 8.749 1.00 88.50 93 CYS A O 1
ATOM 682 N N . THR A 1 94 ? -6.835 -10.353 10.797 1.00 89.50 94 THR A N 1
ATOM 683 C CA . THR A 1 94 ? -5.441 -10.795 10.896 1.00 89.50 94 THR A CA 1
ATOM 684 C C . THR A 1 94 ? -5.142 -11.896 9.880 1.00 89.50 94 THR A C 1
ATOM 686 O O . THR A 1 94 ? -4.128 -11.835 9.190 1.00 89.50 94 THR A O 1
ATOM 689 N N . ALA A 1 95 ? -6.036 -12.877 9.734 1.00 92.81 95 ALA A N 1
ATOM 690 C CA . ALA A 1 95 ? -5.902 -13.941 8.744 1.00 92.81 95 ALA A CA 1
ATOM 691 C C . ALA A 1 95 ? -5.891 -13.392 7.310 1.00 92.81 95 ALA A C 1
ATOM 693 O O . ALA A 1 95 ? -5.078 -13.828 6.502 1.00 92.81 95 ALA A O 1
ATOM 694 N N . MET A 1 96 ? -6.740 -12.405 7.005 1.00 90.50 96 MET A N 1
ATOM 695 C CA . MET A 1 96 ? -6.739 -11.719 5.710 1.00 90.50 96 MET A CA 1
ATOM 696 C C . MET A 1 96 ? -5.436 -10.952 5.470 1.00 90.50 96 MET A C 1
ATOM 698 O O . MET A 1 96 ? -4.857 -11.088 4.399 1.00 90.50 96 MET A O 1
ATOM 702 N N . LEU A 1 97 ? -4.936 -10.216 6.469 1.00 89.94 97 LEU A N 1
ATOM 703 C CA . LEU A 1 97 ? -3.679 -9.466 6.373 1.00 89.94 97 LEU A CA 1
ATOM 704 C C . LEU A 1 97 ? -2.476 -10.382 6.103 1.00 89.94 97 LEU A C 1
ATOM 706 O O . LEU A 1 97 ? -1.684 -10.136 5.196 1.00 89.94 97 LEU A O 1
ATOM 710 N N . PHE A 1 98 ? -2.334 -11.461 6.877 1.00 90.94 98 PHE A N 1
ATOM 711 C CA . PHE A 1 98 ? -1.258 -12.429 6.655 1.00 90.94 98 PHE A CA 1
ATOM 712 C C . PHE A 1 98 ? -1.456 -13.223 5.360 1.00 90.94 98 PHE A C 1
ATOM 714 O O . PHE A 1 98 ? -0.477 -13.538 4.686 1.00 90.94 98 PHE A O 1
ATOM 721 N N . GLY A 1 99 ? -2.705 -13.519 4.993 1.00 93.38 99 GLY A N 1
ATOM 722 C CA . GLY A 1 99 ? -3.050 -14.174 3.736 1.00 93.38 99 GLY A CA 1
ATOM 723 C C . GLY A 1 99 ? -2.644 -13.342 2.522 1.00 93.38 99 GLY A C 1
ATOM 724 O O . GLY A 1 99 ? -1.993 -13.863 1.622 1.00 93.38 99 GLY A O 1
ATOM 725 N N . GLU A 1 100 ? -2.947 -12.043 2.522 1.00 89.00 100 GLU A N 1
ATOM 726 C CA . GLU A 1 100 ? -2.486 -11.106 1.493 1.00 89.00 100 GLU A CA 1
ATOM 727 C C . GLU A 1 100 ? -0.954 -11.084 1.421 1.00 89.00 100 GLU A C 1
ATOM 729 O O . GLU A 1 100 ? -0.384 -11.257 0.343 1.00 89.00 100 GLU A O 1
ATOM 734 N N . GLY A 1 101 ? -0.278 -10.963 2.570 1.00 90.88 101 GLY A N 1
ATOM 735 C CA . GLY A 1 101 ? 1.184 -10.995 2.637 1.00 90.88 101 GLY A CA 1
ATOM 736 C C . GLY A 1 101 ? 1.784 -12.278 2.053 1.00 90.88 101 GLY A C 1
ATOM 737 O O . GLY A 1 101 ? 2.777 -12.224 1.326 1.00 90.88 101 GLY A O 1
ATOM 738 N N . PHE A 1 102 ? 1.158 -13.429 2.308 1.00 92.94 102 PHE A N 1
ATOM 739 C CA . PHE A 1 102 ? 1.565 -14.709 1.731 1.00 92.94 102 PHE A CA 1
ATOM 740 C C . PHE A 1 102 ? 1.360 -14.755 0.213 1.00 92.94 102 PHE A C 1
ATOM 742 O O . PHE A 1 102 ? 2.263 -15.178 -0.511 1.00 92.94 102 PHE A O 1
ATOM 749 N N . VAL A 1 103 ? 0.201 -14.297 -0.277 1.00 92.88 103 VAL A N 1
ATOM 750 C CA . VAL A 1 103 ? -0.092 -14.233 -1.716 1.00 92.88 103 VAL A CA 1
ATOM 751 C C . VAL A 1 103 ? 0.957 -13.381 -2.416 1.00 92.88 103 VAL A C 1
ATOM 753 O O . VAL A 1 103 ? 1.604 -13.879 -3.331 1.00 92.88 103 VAL A O 1
ATOM 756 N N . VAL A 1 104 ? 1.197 -12.158 -1.933 1.00 90.62 104 VAL A N 1
ATOM 757 C CA . VAL A 1 104 ? 2.200 -11.246 -2.499 1.00 90.62 104 VAL A CA 1
ATOM 758 C C . VAL A 1 104 ? 3.584 -11.891 -2.497 1.00 90.62 104 VAL A C 1
ATOM 760 O O . VAL A 1 104 ? 4.243 -11.905 -3.533 1.00 90.62 104 VAL A O 1
ATOM 763 N N . ALA A 1 105 ? 4.020 -12.476 -1.378 1.00 90.75 105 ALA A N 1
ATOM 764 C CA . ALA A 1 105 ? 5.335 -13.110 -1.280 1.00 90.75 105 ALA A CA 1
ATOM 765 C C . ALA A 1 105 ? 5.513 -14.268 -2.278 1.00 90.75 105 ALA A C 1
ATOM 767 O O . ALA A 1 105 ? 6.573 -14.395 -2.894 1.00 90.75 105 ALA A O 1
ATOM 768 N N . LYS A 1 106 ? 4.474 -15.090 -2.474 1.00 93.38 106 LYS A N 1
ATOM 769 C CA . LYS A 1 106 ? 4.496 -16.209 -3.425 1.00 93.38 106 LYS A CA 1
ATOM 770 C C . LYS A 1 106 ? 4.467 -15.714 -4.869 1.00 93.38 106 LYS A C 1
ATOM 772 O O . LYS A 1 106 ? 5.247 -16.187 -5.692 1.00 93.38 106 LYS A O 1
ATOM 777 N N . THR A 1 107 ? 3.578 -14.778 -5.196 1.00 90.62 107 THR A N 1
ATOM 778 C CA . THR A 1 107 ? 3.359 -14.334 -6.580 1.00 90.62 107 THR A CA 1
ATOM 779 C C . THR A 1 107 ? 4.410 -13.347 -7.066 1.00 90.62 107 THR A C 1
ATOM 781 O O . THR A 1 107 ? 4.596 -13.232 -8.270 1.00 90.62 107 THR A O 1
ATOM 784 N N . TYR A 1 108 ? 5.112 -12.640 -6.174 1.00 89.19 108 TYR A N 1
ATOM 785 C CA . TYR A 1 108 ? 6.051 -11.577 -6.543 1.00 89.19 108 TYR A CA 1
ATOM 786 C C . TYR A 1 108 ? 7.110 -12.025 -7.560 1.00 89.19 108 TYR A C 1
ATOM 788 O O . TYR A 1 108 ? 7.304 -11.364 -8.581 1.00 89.19 108 TYR A O 1
ATOM 796 N N . ASN A 1 109 ? 7.774 -13.160 -7.321 1.00 90.06 109 ASN A N 1
ATOM 797 C CA . ASN A 1 109 ? 8.819 -13.652 -8.225 1.00 90.06 109 ASN A CA 1
ATOM 798 C C . ASN A 1 109 ? 8.251 -14.081 -9.588 1.00 90.06 109 ASN A C 1
ATOM 800 O O . ASN A 1 109 ? 8.831 -13.771 -10.624 1.00 90.06 109 ASN A O 1
ATOM 804 N N . GLU A 1 110 ? 7.091 -14.742 -9.596 1.00 90.88 110 GLU A N 1
ATOM 805 C CA . GLU A 1 110 ? 6.411 -15.151 -10.832 1.00 90.88 110 GLU A CA 1
ATOM 806 C C . GLU A 1 110 ? 5.960 -13.929 -11.652 1.00 90.88 110 GLU A C 1
ATOM 808 O O . GLU A 1 110 ? 6.174 -13.875 -12.862 1.00 90.88 110 GLU A O 1
ATOM 813 N N . LEU A 1 111 ? 5.398 -12.909 -10.996 1.00 89.50 111 LEU A N 1
ATOM 814 C CA . LEU A 1 111 ? 4.927 -11.693 -11.657 1.00 89.50 111 LEU A CA 1
ATOM 815 C C . LEU A 1 111 ? 6.069 -10.858 -12.224 1.00 89.50 111 LEU A C 1
ATOM 817 O O . LEU A 1 111 ? 6.018 -10.427 -13.373 1.00 89.50 111 LEU A O 1
ATOM 821 N N . THR A 1 112 ? 7.118 -10.644 -11.433 1.00 90.25 112 THR A N 1
ATOM 822 C CA . THR A 1 112 ? 8.277 -9.872 -11.888 1.00 90.25 112 THR A CA 1
ATOM 823 C C . THR A 1 112 ? 8.971 -10.534 -13.076 1.00 90.25 112 THR A C 1
ATOM 825 O O . THR A 1 112 ? 9.439 -9.816 -13.957 1.00 90.25 112 THR A O 1
ATOM 828 N N . ALA A 1 113 ? 8.973 -11.868 -13.154 1.00 89.69 113 ALA A N 1
ATOM 829 C CA . ALA A 1 113 ? 9.459 -12.601 -14.319 1.00 89.69 113 ALA A CA 1
ATOM 830 C C . ALA A 1 113 ? 8.521 -12.490 -15.536 1.00 89.69 113 ALA A C 1
ATOM 832 O O . ALA A 1 113 ? 9.001 -12.388 -16.662 1.00 89.69 113 ALA A O 1
ATOM 833 N N . ALA A 1 114 ? 7.201 -12.494 -15.327 1.00 90.38 114 ALA A N 1
ATOM 834 C CA . ALA A 1 114 ? 6.217 -12.490 -16.411 1.00 90.38 114 ALA A CA 1
ATOM 835 C C . ALA A 1 114 ? 5.985 -11.103 -17.036 1.00 90.38 114 ALA A C 1
ATOM 837 O O . ALA A 1 114 ? 5.956 -10.974 -18.257 1.00 90.38 114 ALA A O 1
ATOM 838 N N . ILE A 1 115 ? 5.796 -10.070 -16.208 1.00 88.56 115 ILE A N 1
ATOM 839 C CA . ILE A 1 115 ? 5.410 -8.715 -16.647 1.00 88.56 115 ILE A CA 1
ATOM 840 C C . ILE A 1 115 ? 6.480 -7.651 -16.366 1.00 88.56 115 ILE A C 1
ATOM 842 O O . ILE A 1 115 ? 6.324 -6.491 -16.750 1.00 88.56 115 ILE A O 1
ATOM 846 N N . GLY A 1 116 ? 7.576 -8.026 -15.705 1.00 88.31 116 GLY A N 1
ATOM 847 C CA . GLY A 1 116 ? 8.641 -7.109 -15.316 1.00 88.31 116 GLY A CA 1
ATOM 848 C C . GLY A 1 116 ? 8.395 -6.417 -13.972 1.00 88.31 116 GLY A C 1
ATOM 849 O O . GLY A 1 116 ? 7.274 -6.304 -13.464 1.00 88.31 116 GLY A O 1
ATOM 850 N N . THR A 1 117 ? 9.479 -5.919 -13.379 1.00 88.00 117 THR A N 1
ATOM 851 C CA . THR A 1 117 ? 9.469 -5.265 -12.060 1.00 88.00 117 THR A CA 1
ATOM 852 C C . THR A 1 117 ? 8.653 -3.976 -12.046 1.00 88.00 117 THR A C 1
ATOM 854 O O . THR A 1 117 ? 7.863 -3.767 -11.130 1.00 88.00 117 THR A O 1
ATOM 857 N N . ALA A 1 118 ? 8.779 -3.138 -13.078 1.00 89.06 118 ALA A N 1
ATOM 858 C CA . ALA A 1 118 ? 8.049 -1.874 -13.177 1.00 89.06 118 ALA A CA 1
ATOM 859 C C . ALA A 1 118 ? 6.523 -2.068 -13.155 1.00 89.06 118 ALA A C 1
ATOM 861 O O . ALA A 1 118 ? 5.833 -1.469 -12.329 1.00 89.06 118 ALA A O 1
ATOM 862 N N . ALA A 1 119 ? 6.009 -2.955 -14.015 1.00 89.19 119 ALA A N 1
ATOM 863 C CA . ALA A 1 119 ? 4.580 -3.246 -14.098 1.00 89.19 119 ALA A CA 1
ATOM 864 C C . ALA A 1 119 ? 4.051 -3.877 -12.801 1.00 89.19 119 ALA A C 1
ATOM 866 O O . ALA A 1 119 ? 2.962 -3.533 -12.348 1.00 89.19 119 ALA A O 1
ATOM 867 N N . THR A 1 120 ? 4.852 -4.733 -12.158 1.00 91.50 120 THR A N 1
ATOM 868 C CA . THR A 1 120 ? 4.509 -5.337 -10.864 1.00 91.50 120 THR A CA 1
ATOM 869 C C . THR A 1 120 ? 4.328 -4.272 -9.772 1.00 91.50 120 THR A C 1
ATOM 871 O O . THR A 1 120 ? 3.331 -4.289 -9.052 1.00 91.50 120 THR A O 1
ATOM 874 N N . TYR A 1 121 ? 5.236 -3.293 -9.674 1.00 90.25 121 TYR A N 1
ATOM 875 C CA . TYR A 1 121 ? 5.104 -2.195 -8.708 1.00 90.25 121 TYR A CA 1
ATOM 876 C C . TYR A 1 121 ? 3.913 -1.277 -8.999 1.00 90.25 121 TYR A C 1
ATOM 878 O O . TYR A 1 121 ? 3.243 -0.841 -8.063 1.00 90.25 121 TYR A O 1
ATOM 886 N N . TRP A 1 122 ? 3.605 -1.002 -10.269 1.00 92.44 122 TRP A N 1
ATOM 887 C CA . TRP A 1 122 ? 2.403 -0.243 -10.628 1.00 92.44 122 TRP A CA 1
ATOM 888 C C . TRP A 1 122 ? 1.115 -0.992 -10.306 1.00 92.44 122 TRP A C 1
ATOM 890 O O . TRP A 1 122 ? 0.161 -0.375 -9.842 1.00 92.44 122 TRP A O 1
ATOM 900 N N . MET A 1 123 ? 1.097 -2.313 -10.472 1.00 92.12 123 MET A N 1
ATOM 901 C CA . MET A 1 123 ? -0.042 -3.131 -10.071 1.00 92.12 123 MET A CA 1
ATOM 902 C C . MET A 1 123 ? -0.280 -3.056 -8.554 1.00 92.12 123 MET A C 1
ATOM 904 O O . MET A 1 123 ? -1.416 -2.854 -8.129 1.00 92.12 123 MET A O 1
ATOM 908 N N . TYR A 1 124 ? 0.778 -3.124 -7.738 1.00 90.38 124 TYR A N 1
ATOM 909 C CA . TYR A 1 124 ? 0.660 -2.930 -6.285 1.00 90.38 124 TYR A CA 1
ATOM 910 C C . TYR A 1 124 ? 0.300 -1.489 -5.894 1.00 90.38 124 TYR A C 1
ATOM 912 O O . TYR A 1 124 ? -0.428 -1.265 -4.931 1.00 90.38 124 TYR A O 1
ATOM 920 N N . SER A 1 125 ? 0.766 -0.492 -6.649 1.00 92.06 125 SER A N 1
ATOM 921 C CA . SER A 1 125 ? 0.331 0.899 -6.472 1.00 92.06 125 SER A CA 1
ATOM 922 C C . SER A 1 125 ? -1.174 1.040 -6.743 1.00 92.06 125 SER A C 1
ATOM 924 O O . SER A 1 125 ? -1.889 1.654 -5.954 1.00 92.06 125 SER A O 1
ATOM 926 N N . ALA A 1 126 ? -1.691 0.392 -7.791 1.00 92.62 126 ALA A N 1
ATOM 927 C CA . ALA A 1 126 ? -3.114 0.393 -8.117 1.00 92.62 126 ALA A CA 1
ATOM 928 C C . ALA A 1 126 ? -3.971 -0.323 -7.058 1.00 92.62 126 ALA A C 1
ATOM 930 O O . ALA A 1 126 ? -5.045 0.172 -6.712 1.00 92.62 126 ALA A O 1
ATOM 931 N N . SER A 1 127 ? -3.507 -1.446 -6.495 1.00 90.81 127 SER A N 1
ATOM 932 C CA . SER A 1 127 ? -4.221 -2.116 -5.398 1.00 90.81 127 SER A CA 1
ATOM 933 C C . SER A 1 127 ? -4.266 -1.251 -4.134 1.00 90.81 127 SER A C 1
ATOM 935 O O . SER A 1 127 ? -5.308 -1.168 -3.485 1.00 90.81 127 SER A O 1
ATOM 937 N N . LEU A 1 128 ? -3.185 -0.527 -3.827 1.00 89.88 128 LEU A N 1
ATOM 938 C CA . LEU A 1 128 ? -3.155 0.472 -2.754 1.00 89.88 128 LEU A CA 1
ATOM 939 C C . LEU A 1 128 ? -4.096 1.651 -3.019 1.00 89.88 128 LEU A C 1
ATOM 941 O O . LEU A 1 128 ? -4.794 2.086 -2.105 1.00 89.88 128 LEU A O 1
ATOM 945 N N . ALA A 1 129 ? -4.170 2.141 -4.257 1.00 91.00 129 ALA A N 1
ATOM 946 C CA . ALA A 1 129 ? -5.118 3.184 -4.640 1.00 91.00 129 ALA A CA 1
ATOM 947 C C . ALA A 1 129 ? -6.575 2.721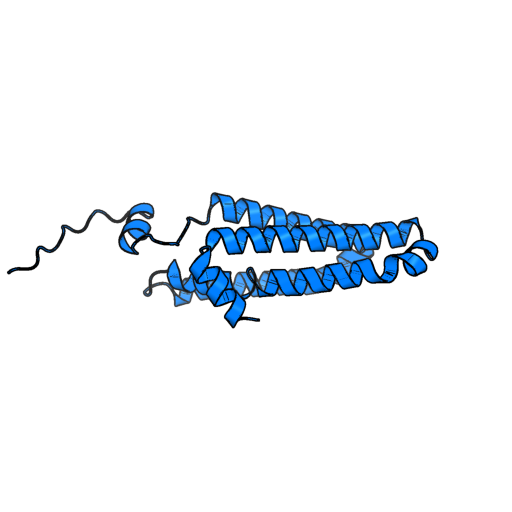 -4.465 1.00 91.00 129 ALA A C 1
ATOM 949 O O . ALA A 1 129 ? -7.410 3.472 -3.959 1.00 91.00 129 ALA A O 1
ATOM 950 N N . LEU A 1 130 ? -6.880 1.465 -4.809 1.00 90.81 130 LEU A N 1
ATOM 951 C CA . LEU A 1 130 ? -8.191 0.876 -4.547 1.00 90.81 130 LEU A CA 1
ATOM 952 C C . LEU A 1 130 ? -8.471 0.804 -3.038 1.00 90.81 130 LEU A C 1
ATOM 954 O O . LEU A 1 130 ? -9.538 1.223 -2.597 1.00 90.81 130 LEU A O 1
ATOM 958 N N . GLY A 1 131 ? -7.501 0.351 -2.237 1.00 85.75 131 GLY A N 1
ATOM 959 C CA . GLY A 1 131 ? -7.600 0.341 -0.774 1.00 85.75 131 GLY A CA 1
ATOM 960 C C . GLY A 1 131 ? -7.820 1.735 -0.174 1.00 85.75 131 GLY A C 1
ATOM 961 O O . GLY A 1 131 ? -8.619 1.898 0.750 1.00 85.75 131 GLY A O 1
ATOM 962 N N . PHE A 1 132 ? -7.186 2.763 -0.741 1.00 87.31 132 PHE A N 1
ATOM 963 C CA . PHE A 1 132 ? -7.404 4.161 -0.375 1.00 87.31 132 PHE A CA 1
ATOM 964 C C . PHE A 1 132 ? -8.841 4.613 -0.664 1.00 87.31 132 PHE A C 1
ATOM 966 O O . PHE A 1 132 ? -9.484 5.190 0.211 1.00 87.31 132 PHE A O 1
ATOM 973 N N . ILE A 1 133 ? -9.383 4.303 -1.846 1.00 88.06 133 ILE A N 1
ATOM 974 C CA . ILE A 1 133 ? -10.774 4.625 -2.205 1.00 88.06 133 ILE A CA 1
ATOM 975 C C . ILE A 1 133 ? -11.757 3.890 -1.286 1.00 88.06 133 ILE A C 1
ATOM 977 O O . ILE A 1 133 ? -12.695 4.497 -0.769 1.00 88.06 133 ILE A O 1
ATOM 981 N N . LEU A 1 134 ? -11.529 2.600 -1.029 1.00 85.38 134 LEU A N 1
ATOM 982 C CA . LEU A 1 134 ? -12.357 1.825 -0.105 1.00 85.38 134 LEU A CA 1
ATOM 983 C C . LEU A 1 134 ? -12.306 2.413 1.307 1.00 85.38 134 LEU A C 1
ATOM 985 O O . LEU A 1 134 ? -13.340 2.565 1.946 1.00 85.38 134 LEU A O 1
ATOM 989 N N . THR A 1 135 ? -11.130 2.828 1.771 1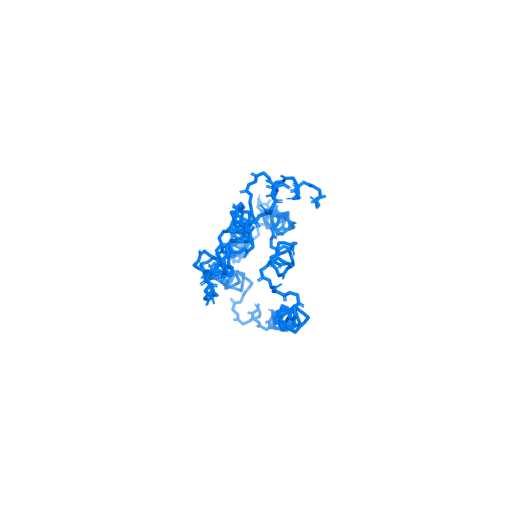.00 83.31 135 THR A N 1
ATOM 990 C CA . THR A 1 135 ? -10.988 3.516 3.058 1.00 83.31 135 THR A CA 1
ATOM 991 C C . THR A 1 135 ? -11.770 4.828 3.078 1.00 83.31 135 THR A C 1
ATOM 993 O O . THR A 1 135 ? -12.470 5.112 4.049 1.00 83.31 135 THR A O 1
ATOM 996 N N . LEU A 1 136 ? -11.682 5.637 2.019 1.00 81.88 136 LEU A N 1
ATOM 997 C CA . LEU A 1 136 ? -12.412 6.903 1.927 1.00 81.88 136 LEU A CA 1
ATOM 998 C C . LEU A 1 136 ? -13.922 6.707 2.097 1.00 81.88 136 LEU A C 1
ATOM 1000 O O . LEU A 1 136 ? -14.543 7.465 2.851 1.00 81.88 136 LEU A O 1
ATOM 1004 N N . LEU A 1 137 ? -14.471 5.700 1.411 1.00 79.00 137 LEU A N 1
ATOM 1005 C CA . LEU A 1 137 ? -15.904 5.417 1.337 1.00 79.00 137 LEU A CA 1
ATOM 1006 C C . LEU A 1 137 ? -16.437 4.669 2.565 1.00 79.00 137 LEU A C 1
ATOM 1008 O O . LEU A 1 137 ? -17.489 5.033 3.082 1.00 79.00 137 LEU A O 1
ATOM 1012 N N . PHE A 1 138 ? -15.729 3.637 3.032 1.00 77.81 138 PHE A N 1
ATOM 1013 C CA . PHE A 1 138 ? -16.236 2.706 4.045 1.00 77.81 138 PHE A CA 1
ATOM 1014 C C . PHE A 1 138 ? -15.759 2.994 5.467 1.00 77.81 138 PHE A C 1
ATOM 1016 O O . PHE A 1 138 ? -16.415 2.549 6.404 1.00 77.81 138 PHE A O 1
ATOM 1023 N N . VAL A 1 139 ? -14.647 3.711 5.666 1.00 70.25 139 VAL A N 1
ATOM 1024 C CA . VAL A 1 139 ? -14.157 4.016 7.019 1.00 70.25 139 VAL A CA 1
ATOM 1025 C C . VAL A 1 139 ? -14.767 5.342 7.479 1.00 70.25 139 VAL A C 1
ATOM 1027 O O . VAL A 1 139 ? -14.385 6.397 6.960 1.00 70.25 139 VAL A O 1
ATOM 1030 N N . PRO A 1 140 ? -15.721 5.347 8.430 1.00 61.91 140 PRO A N 1
ATOM 1031 C CA . PRO A 1 140 ? -16.217 6.582 9.023 1.00 61.91 140 PRO A CA 1
ATOM 1032 C C . PRO A 1 140 ? -15.125 7.234 9.880 1.00 61.91 140 PRO A C 1
ATOM 1034 O O . PRO A 1 140 ? -14.190 6.588 10.353 1.00 61.91 140 PRO A O 1
ATOM 1037 N N . GLU A 1 141 ? -15.209 8.547 10.062 1.00 62.62 141 GLU A N 1
ATOM 1038 C CA . GLU A 1 141 ? -14.234 9.280 10.863 1.00 62.62 141 GLU A CA 1
ATOM 1039 C C . GLU A 1 141 ? -14.455 9.001 12.358 1.00 62.62 141 GLU A C 1
ATOM 1041 O O . GLU A 1 141 ? -15.496 9.342 12.911 1.00 62.62 141 GLU A O 1
ATOM 1046 N N . THR A 1 142 ? -13.484 8.351 13.012 1.00 57.81 142 THR A N 1
ATOM 1047 C CA . THR A 1 142 ? -13.578 7.934 14.427 1.00 57.81 142 THR A CA 1
ATOM 1048 C C . THR A 1 142 ? -13.148 9.016 15.423 1.00 57.81 142 THR A C 1
ATOM 1050 O O . THR A 1 142 ? -13.187 8.795 16.633 1.00 57.81 142 THR A O 1
ATOM 1053 N N . LYS A 1 143 ? -12.710 10.196 14.956 1.00 46.09 143 LYS A N 1
ATOM 1054 C CA . LYS A 1 143 ? -12.223 11.262 15.840 1.00 46.09 143 LYS A CA 1
ATOM 1055 C C . LYS A 1 143 ? -13.387 12.099 16.377 1.00 46.09 143 LYS A C 1
ATOM 1057 O O . LYS A 1 143 ? -14.030 12.813 15.616 1.00 46.09 143 LYS A O 1
ATOM 1062 N N . GLY A 1 144 ? -13.594 12.066 17.694 1.00 47.09 144 GLY A N 1
ATOM 1063 C CA . GLY A 1 144 ? -14.499 12.987 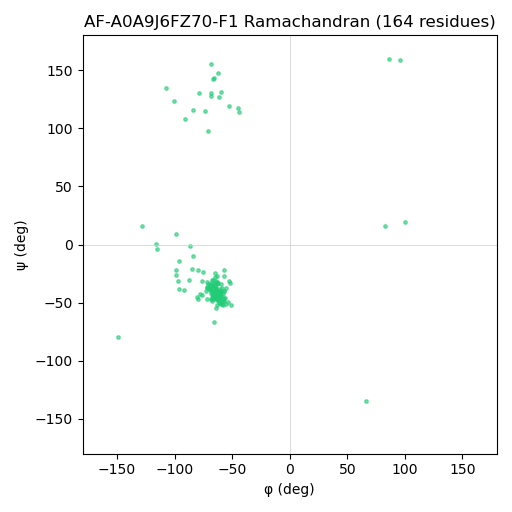18.394 1.00 47.09 144 GLY A CA 1
ATOM 1064 C C . GLY A 1 144 ? -15.982 12.610 18.378 1.00 47.09 144 GLY A C 1
ATOM 1065 O O . GLY A 1 144 ? -16.801 13.468 18.686 1.00 47.09 144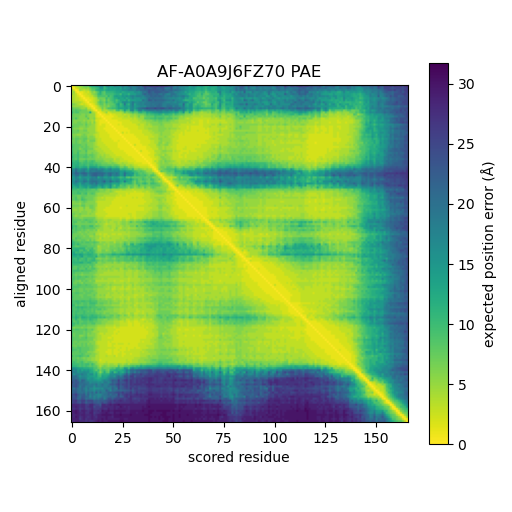 GLY A O 1
ATOM 1066 N N . ARG A 1 145 ? -16.330 11.361 18.041 1.00 46.56 145 ARG A N 1
ATOM 1067 C CA . ARG A 1 145 ? -17.685 10.823 18.230 1.00 46.56 145 ARG A CA 1
ATOM 1068 C C . ARG A 1 145 ? -17.709 9.819 19.374 1.00 46.56 145 ARG A C 1
ATOM 1070 O O . ARG A 1 145 ? -16.816 8.978 19.466 1.00 46.56 145 ARG A O 1
ATOM 1077 N N . ASP A 1 146 ? -18.716 9.938 20.235 1.00 47.94 146 ASP A N 1
ATOM 1078 C CA . ASP A 1 146 ? -18.967 8.996 21.325 1.00 47.94 146 ASP A CA 1
ATOM 1079 C C . ASP A 1 146 ? -19.266 7.597 20.761 1.00 47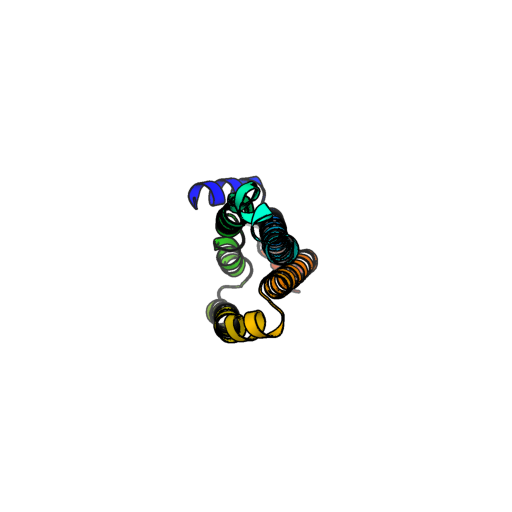.94 146 ASP A C 1
ATOM 1081 O O . ASP A 1 146 ? -19.858 7.462 19.685 1.00 47.94 146 ASP A O 1
ATOM 1085 N N . LEU A 1 147 ? -18.872 6.544 21.488 1.00 50.09 147 LEU A N 1
ATOM 1086 C CA . LEU A 1 147 ? -19.124 5.141 21.106 1.00 50.09 147 LEU A CA 1
ATOM 1087 C C . LEU A 1 147 ? -20.616 4.882 20.810 1.00 50.09 147 LEU A C 1
ATOM 1089 O O . LEU A 1 147 ? -20.943 4.100 19.916 1.00 50.09 147 LEU A O 1
ATOM 1093 N N . ASP A 1 148 ? -21.503 5.609 21.494 1.00 50.84 148 ASP A N 1
ATOM 1094 C CA . ASP A 1 148 ? -22.957 5.553 21.315 1.00 50.84 148 ASP A CA 1
ATOM 1095 C C . ASP A 1 148 ? -23.427 6.100 19.951 1.00 50.84 148 ASP A C 1
ATOM 1097 O O . ASP A 1 148 ? -24.408 5.613 19.389 1.00 50.84 148 ASP A O 1
ATOM 1101 N N . GLU A 1 149 ? -22.720 7.072 19.363 1.00 52.53 149 GLU A N 1
ATOM 1102 C CA . GLU A 1 149 ? -23.051 7.632 18.042 1.00 52.53 149 GLU A CA 1
ATOM 1103 C C . GLU A 1 149 ? -22.637 6.690 16.900 1.00 52.53 149 GLU A C 1
ATOM 1105 O O . GLU A 1 149 ? -23.302 6.621 15.861 1.00 52.53 149 GLU A O 1
ATOM 1110 N N . ILE A 1 150 ? -21.558 5.926 17.103 1.00 55.78 150 ILE A N 1
ATOM 1111 C CA . ILE A 1 150 ? -21.105 4.884 16.172 1.00 55.78 150 ILE A CA 1
ATOM 1112 C C . ILE A 1 150 ? -22.045 3.671 16.245 1.00 55.78 150 ILE A C 1
ATOM 1114 O O . ILE A 1 150 ? -22.428 3.140 15.203 1.00 55.78 150 ILE A O 1
ATOM 1118 N N . GLU A 1 151 ? -22.507 3.271 17.437 1.00 53.84 151 GLU A N 1
ATOM 1119 C CA . GLU A 1 151 ? -23.535 2.224 17.573 1.00 53.84 151 GLU A CA 1
ATOM 1120 C C . GLU A 1 151 ? -24.896 2.631 16.970 1.00 53.84 151 GLU A C 1
ATOM 1122 O O . GLU A 1 151 ? -25.634 1.767 16.486 1.00 53.84 151 GLU A O 1
ATOM 1127 N N . TYR A 1 152 ? -25.223 3.929 16.932 1.00 52.56 152 TYR A N 1
ATOM 1128 C CA . TYR A 1 152 ? -26.437 4.440 16.284 1.00 52.56 152 TYR A CA 1
ATOM 1129 C C . TYR A 1 152 ? -26.374 4.349 14.748 1.00 52.56 152 TYR A C 1
ATOM 1131 O O . TYR A 1 152 ? -27.362 3.984 14.110 1.00 52.56 152 TYR A O 1
ATOM 1139 N N . LEU A 1 153 ? -25.201 4.591 14.148 1.00 56.16 153 LEU A N 1
ATOM 1140 C CA . LEU A 1 153 ? -24.950 4.398 12.708 1.00 56.16 153 LEU A CA 1
ATOM 1141 C C . LEU A 1 153 ? -25.091 2.931 12.263 1.00 56.16 153 LEU A C 1
ATOM 1143 O O . LEU A 1 153 ? -25.437 2.676 11.112 1.00 56.16 153 LEU A O 1
ATOM 1147 N N . PHE A 1 154 ? -24.866 1.981 13.177 1.00 58.25 154 PHE A N 1
ATOM 1148 C CA . PHE A 1 154 ? -25.029 0.541 12.947 1.00 58.25 154 PHE A CA 1
ATOM 1149 C C . PHE A 1 154 ? -26.362 -0.036 13.474 1.00 58.25 154 PHE A C 1
ATOM 1151 O O . PHE A 1 154 ? -26.556 -1.251 13.430 1.00 58.25 154 PHE A O 1
ATOM 1158 N N . GLY A 1 155 ? -27.314 0.808 13.904 1.00 51.88 155 GLY A N 1
ATOM 1159 C CA . GLY A 1 155 ? -28.724 0.421 14.049 1.00 51.88 155 GLY A CA 1
ATOM 1160 C C . GLY A 1 155 ? -29.238 0.081 15.454 1.00 51.88 155 GLY A C 1
ATOM 1161 O O . GLY A 1 155 ? -30.294 -0.547 15.557 1.00 51.88 155 GLY A O 1
ATOM 1162 N N . LYS A 1 156 ? -28.576 0.484 16.551 1.00 45.56 156 LYS A N 1
ATOM 1163 C CA . LYS A 1 156 ? -29.203 0.373 17.885 1.00 45.56 156 LYS A CA 1
ATOM 1164 C C . LYS A 1 156 ? -30.220 1.503 18.137 1.00 45.56 156 LYS A C 1
ATOM 1166 O O . LYS A 1 156 ? -29.872 2.674 17.981 1.00 45.56 156 LYS A O 1
ATOM 1171 N N . PRO A 1 157 ? -31.456 1.201 18.585 1.00 46.22 157 PRO A N 1
ATOM 1172 C CA . PRO A 1 157 ? -32.396 2.227 19.027 1.00 46.22 157 PRO A CA 1
ATOM 1173 C C . PRO A 1 157 ? -31.885 2.916 20.301 1.00 46.22 157 PRO A C 1
ATOM 1175 O O . PRO A 1 157 ? -31.311 2.268 21.177 1.00 46.22 157 PRO A O 1
ATOM 1178 N N . LYS A 1 158 ? -32.115 4.235 20.398 1.00 42.84 158 LYS A N 1
ATOM 1179 C CA . LYS A 1 158 ? -31.772 5.086 21.552 1.00 42.84 158 LYS A CA 1
ATOM 1180 C C . LYS A 1 158 ? -32.160 4.398 22.868 1.00 42.84 158 LYS A C 1
ATOM 1182 O O . LYS A 1 158 ? -33.348 4.244 23.149 1.00 42.84 158 LYS A O 1
ATOM 1187 N N . SER A 1 159 ? -31.180 4.045 23.702 1.00 54.22 159 SER A N 1
ATOM 1188 C CA . SER A 1 159 ? -31.468 3.790 25.115 1.00 54.22 159 SER A CA 1
ATOM 1189 C C . SER A 1 159 ? -31.856 5.128 25.750 1.00 54.22 159 SER A C 1
ATOM 1191 O O . SER A 1 159 ? -31.119 6.102 25.579 1.00 54.22 159 SER A O 1
ATOM 1193 N N . PRO A 1 160 ? -32.998 5.222 26.451 1.00 44.69 160 PRO A N 1
ATOM 1194 C CA . PRO A 1 160 ? -33.396 6.458 27.099 1.00 44.69 160 PRO A CA 1
ATOM 1195 C C . PRO A 1 160 ? -32.320 6.863 28.107 1.00 44.69 160 PRO A C 1
ATOM 1197 O O . PRO A 1 160 ? -31.840 6.047 28.898 1.00 44.69 160 PRO A O 1
ATOM 1200 N N . SER A 1 161 ? -31.931 8.134 28.029 1.00 56.59 161 SER A N 1
ATOM 1201 C CA . SER A 1 161 ? -31.025 8.807 28.951 1.00 56.59 161 SER A CA 1
ATOM 1202 C C . SER A 1 161 ? -31.400 8.468 30.389 1.00 56.59 161 SER A C 1
ATOM 1204 O O . SER A 1 161 ? -32.496 8.801 30.848 1.00 56.59 161 SER A O 1
ATOM 1206 N N . ARG A 1 162 ? -30.494 7.807 31.110 1.00 49.53 162 ARG A N 1
ATOM 1207 C CA . ARG A 1 162 ? -30.638 7.610 32.549 1.00 49.53 162 ARG A CA 1
ATOM 1208 C C . ARG A 1 162 ? -30.407 8.973 33.200 1.00 49.53 162 ARG A C 1
ATOM 1210 O O . ARG A 1 162 ? -29.266 9.398 33.346 1.00 49.53 162 ARG A O 1
ATOM 1217 N N . CYS A 1 163 ? -31.486 9.684 33.526 1.00 53.25 163 CYS A N 1
ATOM 1218 C CA . CYS A 1 163 ? -31.414 10.817 34.443 1.00 53.25 163 CYS A CA 1
ATOM 1219 C C . CYS A 1 163 ? -30.730 10.334 35.726 1.00 53.25 163 CYS A C 1
ATOM 1221 O O . CYS A 1 163 ? -31.225 9.414 36.381 1.00 53.25 163 CYS A O 1
ATOM 1223 N N . SER A 1 164 ? -29.588 10.933 36.058 1.00 46.91 164 SER A N 1
ATOM 1224 C CA . SER A 1 164 ? -29.019 10.831 37.399 1.00 46.91 164 SER A CA 1
ATOM 1225 C C . SER A 1 164 ? -30.025 11.437 38.380 1.00 46.91 164 SER A C 1
ATOM 122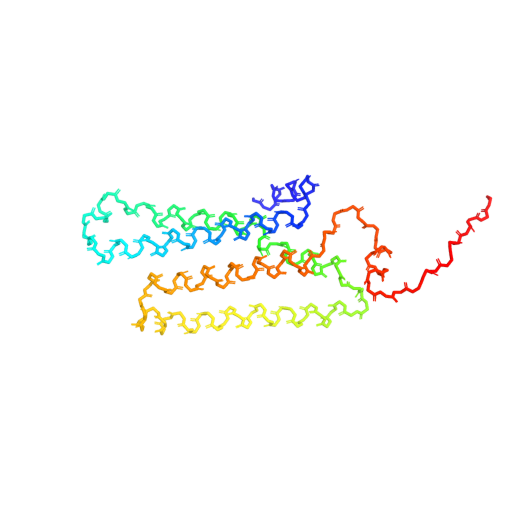7 O O . SER A 1 164 ? -30.455 12.570 38.147 1.00 46.91 164 SER A O 1
ATOM 1229 N N . PRO A 1 165 ? -30.429 10.732 39.449 1.00 52.22 165 PRO A N 1
ATOM 1230 C CA . PRO A 1 165 ? -31.047 11.399 40.576 1.00 52.22 165 PRO A CA 1
ATOM 1231 C C . PRO A 1 165 ? -29.976 12.257 41.268 1.00 52.22 165 PRO A C 1
ATOM 1233 O O . PRO A 1 165 ? -28.855 11.792 41.464 1.00 52.22 165 PRO A O 1
ATOM 1236 N N . VAL A 1 166 ? -30.369 13.516 41.488 1.00 50.16 166 VAL A N 1
ATOM 1237 C CA . VAL A 1 166 ? -29.866 14.581 42.381 1.00 50.16 166 VAL A CA 1
ATOM 1238 C C . VAL A 1 166 ? -28.570 14.304 43.140 1.00 50.16 166 VAL A C 1
ATOM 1240 O O . VAL A 1 166 ? -28.556 13.367 43.966 1.00 50.16 166 VAL A O 1
#

InterPro domains:
  IPR003663 Sugar/inositol transporter [PR00171] (55-76)
  IPR003663 Sugar/inositol transporter [PR00171] (78-90)
  IPR005828 Major facilitator, sugar transporter-like [PF00083] (6-154)
  IPR020846 Major facilitator superfamily domain [PS50850] (1-143)
  IPR036259 MFS transporter superfamily [G3DSA:1.20.1250.20] (1-163)
  IPR036259 MFS transporter superfamily [SSF103473] (4-151)
  IPR050814 Myo-inositol Transporter [PTHR48020] (6-156)

Sequence (166 aa):
MVGLTAVLCDRLGRKPLLLFSSLGTCASLGVLGLSFHLKATAGATFTDSFGWLPLAALCSYIIVYSMGLGPLPWVLLGEMIPLKVKGFATGICTAMLFGEGFVVAKTYNELTAAIGTAATYWMYSASLALGFILTLLFVPETKGRDLDEIEYLFGKPKSPSRCSPV

Nearest PDB structures (foldseek):
  4ja4-assembly1_A  TM=9.003E-01  e=8.477E-05  Escherichia coli K-12
  7sp5-assembly1_A  TM=8.753E-01  e=4.976E-03  Serendipita indica
  7yub-assembly1_R  TM=6.962E-01  e=2.295E+00  Homo sapiens